Protein 3HCZ (pdb70)

Foldseek 3Di:
DPADDFQAFADKDWQFLVGHTDIPQNDAFQKEKEKEAELVVDLPDPQVLVLLVVCVVCCVVGYAYQHEYEDADNDSVVVSCVVSVSRPGGDDYPPVPPDDCCVRHNDDDDIFIFMAGRRRGTHGGRDGSVCVVVSVVVVVVVVVVD

Radius of gyration: 14.66 Å; Cα contacts (8 Å, |Δi|>4): 241; chains: 1; bounding box: 46×28×31 Å

CATH classification: 3.40.30.10

Secondary structure (DSSP, 8-state):
-PPP-TTSBPPP----TTS----GGG---SEEEEEEE-GGG-TT-SHHHHHHHHHHHHGGGTEEEEEEE--SSSHHHHHHHHHHT-TTSEEEE-TT----HHHHH---SS-EEEEE-TT-BEEEES--GGGHHHHHHHHHHHHHH-

Solvent-accessible surface area: 8266 Å² total

Nearest PDB structures (foldseek):
  3hcz-assembly1_A  TM=1.005E+00  e=5.837E-32  Cytophaga hutchinsonii ATCC 33406
  4grf-assembly1_A  TM=8.588E-01  e=5.097E-11  Phocaeicola vulgatus ATCC 8482
  2lrn-assembly1_A  TM=8.569E-01  e=1.538E-09  Bacteroides sp. 4_3_47FAA
  5um7-assembly2_B  TM=7.933E-01  e=2.932E-08  Streptococcus gordonii str. Challis substr. CH1
  5um7-assembly1_A  TM=7.538E-01  e=1.239E-07  Streptococcus gordonii str. Challis substr. CH1

Structure (mmCIF, N/CA/C/O backbone):
data_3HCZ
#
_entry.id   3HCZ
#
_cell.length_a   55.011
_cell.length_b   55.011
_cell.length_c   126.072
_cell.angle_alpha   90.00
_cell.angle_beta   90.00
_cell.angle_gamma   90.00
#
_symmetry.space_group_name_H-M   'P 41 21 2'
#
loop_
_entity.id
_entity.type
_entity.pdbx_description
1 polymer 'Possible thiol-disulfide isomerase'
2 non-polymer 'SULFATE ION'
3 non-polymer 'FORMIC ACID'
4 water water
#
loop_
_atom_site.group_PDB
_atom_site.id
_atom_site.type_symbol
_atom_site.label_atom_id
_atom_site.label_alt_id
_atom_site.label_comp_id
_atom_site.label_asym_id
_atom_site.label_entity_id
_atom_site.label_seq_id
_atom_site.pdbx_PDB_ins_code
_atom_site.Cartn_x
_atom_site.Cartn_y
_atom_site.Cartn_z
_atom_site.occupancy
_atom_site.B_iso_or_equiv
_atom_site.auth_seq_id
_atom_site.auth_comp_id
_atom_site.auth_asym_id
_atom_site.auth_atom_id
_atom_site.pdbx_PDB_model_num
ATOM 1 N N . ASN A 1 2 ? 11.374 7.730 32.588 1.00 34.92 328 ASN A N 1
ATOM 2 C CA . ASN A 1 2 ? 12.182 7.187 31.452 1.00 34.18 328 ASN A CA 1
ATOM 3 C C . ASN A 1 2 ? 13.002 8.302 30.774 1.00 33.10 328 ASN A C 1
ATOM 4 O O . ASN A 1 2 ? 12.466 9.304 30.277 1.00 33.69 328 ASN A O 1
ATOM 9 N N . ALA A 1 3 ? 14.319 8.129 30.798 1.00 31.02 329 ALA A N 1
ATOM 10 C CA . ALA A 1 3 ? 15.200 8.885 29.943 1.00 28.30 329 ALA A CA 1
ATOM 11 C C . ALA A 1 3 ? 14.974 8.337 28.507 1.00 25.94 329 ALA A C 1
ATOM 12 O O . ALA A 1 3 ? 14.665 7.136 28.326 1.00 26.17 329 ALA A O 1
ATOM 14 N N . PRO A 1 4 ? 15.079 9.221 27.486 1.00 23.04 330 PRO A N 1
ATOM 15 C CA . PRO A 1 4 ? 15.069 8.794 26.075 1.00 21.21 330 PRO A CA 1
ATOM 16 C C . PRO A 1 4 ? 16.252 7.855 25.781 1.00 19.62 330 PRO A C 1
ATOM 17 O O . PRO A 1 4 ? 17.266 7.933 26.455 1.00 20.61 330 PRO A O 1
ATOM 21 N N . LEU A 1 5 ? 16.130 7.000 24.775 1.00 18.22 331 LEU A N 1
ATOM 22 C CA . LEU A 1 5 ? 17.177 6.028 24.432 1.00 17.34 331 LEU A CA 1
ATOM 23 C C . LEU A 1 5 ? 18.377 6.687 23.763 1.00 16.86 331 LEU A C 1
ATOM 24 O O . LEU A 1 5 ? 18.258 7.739 23.105 1.00 16.83 331 LEU A O 1
ATOM 29 N N . LEU A 1 6 ? 19.552 6.117 23.998 1.00 15.27 332 LEU A N 1
ATOM 30 C CA . LEU A 1 6 ? 20.800 6.710 23.511 1.00 14.46 332 LEU A CA 1
ATOM 31 C C . LEU A 1 6 ? 21.597 5.698 22.661 1.00 15.08 332 LEU A C 1
ATOM 32 O O . LEU A 1 6 ? 21.579 4.497 22.953 1.00 15.30 332 LEU A O 1
ATOM 37 N N . LEU A 1 7 ? 22.310 6.174 21.633 1.00 16.44 333 LEU A N 1
ATOM 38 C CA . LEU A 1 7 ? 23.352 5.343 20.974 1.00 17.49 333 LEU A CA 1
ATOM 39 C C . LEU A 1 7 ? 24.339 4.746 21.955 1.00 18.14 333 LEU A C 1
ATOM 40 O O . LEU A 1 7 ? 24.741 5.380 22.930 1.00 17.33 333 LEU A O 1
ATOM 45 N N . GLY A 1 8 ? 24.747 3.520 21.703 1.00 18.41 334 GLY A N 1
ATOM 46 C CA . GLY A 1 8 ? 25.786 2.944 22.537 1.00 19.41 334 GLY A CA 1
ATOM 47 C C . GLY A 1 8 ? 25.330 2.372 23.865 1.00 19.34 334 GLY A C 1
ATOM 48 O O . GLY A 1 8 ? 26.157 1.888 24.625 1.00 20.62 334 GLY A O 1
ATOM 49 N N . LYS A 1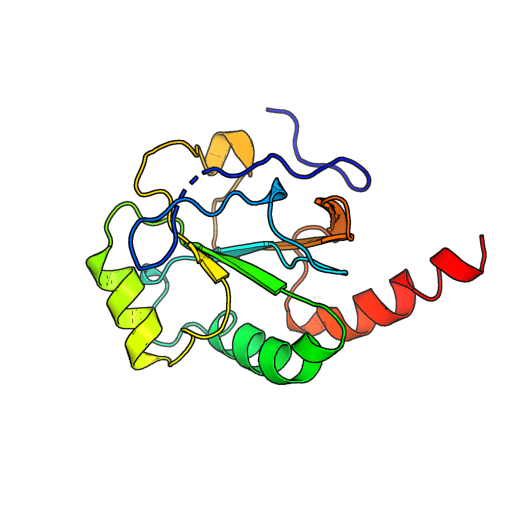 9 ? 24.027 2.411 24.130 1.00 19.00 335 LYS A N 1
ATOM 50 C CA . LYS A 1 9 ? 23.421 1.767 25.305 1.00 18.85 335 LYS A CA 1
ATOM 51 C C . LYS A 1 9 ? 22.680 0.542 24.823 1.00 19.05 335 LYS A C 1
ATOM 52 O O . LYS A 1 9 ? 22.234 0.520 23.660 1.00 19.19 335 LYS A O 1
ATOM 58 N N . LYS A 1 10 ? 22.569 -0.478 25.680 1.00 18.89 336 LYS A N 1
ATOM 59 C CA . LYS A 1 10 ? 21.802 -1.697 25.327 1.00 19.44 336 LYS A CA 1
ATOM 60 C C . LYS A 1 10 ? 20.321 -1.314 25.250 1.00 19.92 336 LYS A C 1
ATOM 61 O O . LYS A 1 10 ? 19.819 -0.580 26.124 1.00 19.65 336 LYS A O 1
ATOM 67 N N . ALA A 1 11 ? 19.635 -1.737 24.183 1.00 18.62 337 ALA A N 1
ATOM 68 C CA . ALA A 1 11 ? 18.207 -1.460 24.032 1.00 18.24 337 ALA A CA 1
ATOM 69 C C . ALA A 1 11 ? 17.503 -2.166 25.197 1.00 17.20 337 ALA A C 1
ATOM 70 O O . ALA A 1 11 ? 17.957 -3.241 25.616 1.00 19.06 337 ALA A O 1
ATOM 72 N N . PRO A 1 12 ? 16.423 -1.565 25.748 1.00 16.33 338 PRO A N 1
ATOM 73 C CA . PRO A 1 12 ? 15.681 -2.286 26.801 1.00 15.94 338 PRO A CA 1
ATOM 74 C C . PRO A 1 12 ? 15.217 -3.670 26.331 1.00 16.02 338 PRO A C 1
ATOM 75 O O . PRO A 1 12 ? 14.749 -3.810 25.185 1.00 15.43 338 PRO A O 1
ATOM 79 N N . ASN A 1 13 ? 15.301 -4.672 27.201 1.00 15.90 339 ASN A N 1
ATOM 80 C CA . ASN A 1 13 ? 14.869 -6.031 26.807 1.00 16.36 339 ASN A CA 1
ATOM 81 C C . ASN A 1 13 ? 13.345 -5.990 26.589 1.00 15.55 339 ASN A C 1
ATOM 82 O O . ASN A 1 13 ? 12.644 -5.133 27.129 1.00 15.19 339 ASN A O 1
ATOM 87 N N . LEU A 1 14 ? 12.855 -6.905 25.761 1.00 14.98 340 LEU A N 1
ATOM 88 C CA . LEU A 1 14 ? 11.409 -7.051 25.475 1.00 13.91 340 LEU A CA 1
ATOM 89 C C . LEU A 1 14 ? 11.048 -8.513 25.733 1.00 14.05 340 LEU A C 1
ATOM 90 O O . LEU A 1 14 ? 11.711 -9.423 25.234 1.00 13.94 340 LEU A O 1
ATOM 95 N N . TYR A 1 15 ? 9.996 -8.727 26.512 1.00 14.27 341 TYR A N 1
ATOM 96 C CA . TYR A 1 15 ? 9.590 -10.083 26.899 1.00 15.06 341 TYR A CA 1
ATOM 97 C C . TYR A 1 15 ? 8.336 -10.442 26.117 1.00 15.28 341 TYR A C 1
ATOM 98 O O . TYR A 1 15 ? 7.299 -10.814 26.692 1.00 15.51 341 TYR A O 1
ATOM 115 N N . THR A 1 17 ? 6.038 -12.248 22.751 1.00 14.17 343 THR A N 1
ATOM 116 C CA . THR A 1 17 ? 5.748 -13.625 22.383 1.00 14.76 343 THR A CA 1
ATOM 117 C C . THR A 1 17 ? 5.550 -13.734 20.877 1.00 14.66 343 THR A C 1
ATOM 118 O O . THR A 1 17 ? 5.050 -12.800 20.247 1.00 14.79 343 THR A O 1
ATOM 122 N N . ASP A 1 18 ? 5.905 -14.892 20.310 1.00 14.60 344 ASP A N 1
ATOM 123 C CA . ASP A 1 18 ? 5.807 -15.096 18.853 1.00 14.01 344 ASP A CA 1
ATOM 124 C C . ASP A 1 18 ? 4.356 -15.442 18.442 1.00 13.85 344 ASP A C 1
ATOM 125 O O . ASP A 1 18 ? 3.440 -15.345 19.268 1.00 13.45 344 ASP A O 1
ATOM 130 N N . THR A 1 19 ? 4.148 -15.805 17.178 1.00 13.86 345 THR A N 1
ATOM 131 C CA . THR A 1 19 ? 2.794 -16.047 16.642 1.00 13.44 345 THR A CA 1
ATOM 132 C C . THR A 1 19 ? 2.145 -17.292 17.246 1.00 13.90 345 THR A C 1
ATOM 133 O O . THR A 1 19 ? 0.946 -17.520 17.061 1.00 13.69 345 THR A O 1
ATOM 137 N N . THR A 1 20 ? 2.903 -18.084 17.993 1.00 13.19 346 THR A N 1
ATOM 138 C CA . THR A 1 20 ? 2.287 -19.190 18.746 1.00 13.70 346 THR A CA 1
ATOM 139 C C . THR A 1 20 ? 2.052 -18.810 20.189 1.00 13.63 346 THR A C 1
ATOM 140 O O . THR A 1 20 ? 1.600 -19.632 20.959 1.00 14.56 346 THR A O 1
ATOM 144 N N . GLY A 1 21 ? 2.351 -17.564 20.563 1.00 13.83 347 GLY A N 1
ATOM 145 C CA . GLY A 1 21 ? 2.210 -17.197 21.971 1.00 14.06 347 GLY A CA 1
ATOM 146 C C . GLY A 1 21 ? 3.364 -17.608 22.843 1.00 13.48 347 GLY A C 1
ATOM 147 O O . GLY A 1 21 ? 3.283 -17.502 24.086 1.00 13.03 347 GLY A O 1
ATOM 148 N N . THR A 1 22 ? 4.475 -18.024 22.216 1.00 12.91 348 THR A N 1
ATOM 149 C CA . THR A 1 22 ? 5.604 -18.491 22.979 1.00 13.11 348 THR A CA 1
ATOM 150 C C . THR A 1 22 ? 6.641 -17.383 23.168 1.00 13.44 348 THR A C 1
ATOM 151 O O . THR A 1 22 ? 6.934 -16.629 22.214 1.00 13.85 348 THR A O 1
ATOM 155 N N . TYR A 1 23 ? 7.207 -17.278 24.375 1.00 13.69 349 TYR A N 1
ATOM 156 C CA . TYR A 1 23 ? 8.182 -16.207 24.651 1.00 13.14 349 TYR A CA 1
ATOM 157 C C . TYR A 1 23 ? 9.359 -16.259 23.694 1.00 14.21 349 TYR A C 1
ATOM 158 O O . TYR A 1 23 ? 9.923 -17.345 23.476 1.00 13.70 349 TYR A O 1
ATOM 167 N N . ARG A 1 24 ? 9.704 -15.100 23.126 1.00 13.62 350 ARG A N 1
ATOM 168 C CA . ARG A 1 24 ? 10.958 -14.910 22.400 1.00 15.55 350 ARG A CA 1
ATOM 169 C C . ARG A 1 24 ? 11.562 -13.596 22.855 1.00 14.92 350 ARG A C 1
ATOM 170 O O . ARG A 1 24 ? 11.275 -12.537 22.280 1.00 16.40 350 ARG A O 1
ATOM 178 N N . TYR A 1 25 ? 12.339 -13.634 23.934 1.00 14.94 351 TYR A N 1
ATOM 179 C CA . TYR A 1 25 ? 12.923 -12.389 24.458 1.00 14.75 351 TYR A CA 1
ATOM 180 C C . TYR A 1 25 ? 13.894 -11.763 23.484 1.00 15.38 351 TYR A C 1
ATOM 181 O O . TYR A 1 25 ? 14.682 -12.470 22.819 1.00 16.38 351 TYR A O 1
ATOM 190 N N . LEU A 1 26 ? 13.870 -10.430 23.429 1.00 15.66 352 LEU A N 1
ATOM 191 C CA . LEU A 1 26 ? 14.799 -9.711 22.548 1.00 15.88 352 LEU A CA 1
ATOM 192 C C . LEU A 1 26 ? 16.256 -10.119 22.783 1.00 16.11 352 LEU A C 1
ATOM 193 O O . LEU A 1 26 ? 17.018 -10.387 21.814 1.00 16.87 352 LEU A O 1
ATOM 198 N N . TYR A 1 27 ? 16.654 -10.194 24.052 1.00 15.55 353 TYR A N 1
ATOM 199 C CA . TYR A 1 27 ? 18.027 -10.463 24.377 1.00 16.60 353 TYR A CA 1
ATOM 200 C C . TYR A 1 27 ? 18.471 -11.883 23.994 1.00 17.30 353 TYR A C 1
ATOM 201 O O . TYR A 1 27 ? 19.683 -12.169 23.888 1.00 17.70 353 TYR A O 1
ATOM 210 N N . ASP A 1 28 ? 17.513 -12.757 23.765 1.00 16.87 354 ASP A N 1
ATOM 211 C CA . ASP A 1 28 ? 17.815 -14.139 23.387 1.00 18.43 354 ASP A CA 1
ATOM 212 C C . ASP A 1 28 ? 17.982 -14.352 21.880 1.00 17.65 354 ASP A C 1
ATOM 213 O O . ASP A 1 28 ? 18.388 -15.452 21.446 1.00 17.59 354 ASP A O 1
ATOM 218 N N . VAL A 1 29 ? 17.727 -13.317 21.103 1.00 15.79 355 VAL A N 1
ATOM 219 C CA . VAL A 1 29 ? 17.923 -13.354 19.669 1.00 16.91 355 VAL A CA 1
ATOM 220 C C . VAL A 1 29 ? 19.423 -13.394 19.397 1.00 17.29 355 VAL A C 1
ATOM 221 O O . VAL A 1 29 ? 20.163 -12.607 19.986 1.00 18.11 355 VAL A O 1
ATOM 225 N N . GLN A 1 30 ? 19.836 -14.317 18.547 1.00 16.47 356 GLN A N 1
ATOM 226 C CA A GLN A 1 30 ? 21.193 -14.415 18.065 0.50 17.59 356 GLN A CA 1
ATOM 227 C CA B GLN A 1 30 ? 21.234 -14.419 18.148 0.50 17.12 356 GLN A CA 1
ATOM 228 C C . GLN A 1 30 ? 21.316 -13.944 16.683 1.00 17.33 356 GLN A C 1
ATOM 229 O O . GLN A 1 30 ? 20.904 -14.616 15.794 1.00 18.06 356 GLN A O 1
ATOM 240 N N . ALA A 1 31 ? 21.958 -12.826 16.503 1.00 16.53 357 ALA A N 1
ATOM 241 C CA . ALA A 1 31 ? 22.123 -12.286 15.155 1.00 15.85 357 ALA A CA 1
ATOM 242 C C . ALA A 1 31 ? 23.218 -11.214 15.170 1.00 15.71 357 ALA A C 1
ATOM 243 O O . ALA A 1 31 ? 23.365 -10.477 16.153 1.00 15.89 357 ALA A O 1
ATOM 245 N N . LYS A 1 32 ? 23.959 -11.107 14.071 1.00 15.31 358 LYS A N 1
ATOM 246 C CA . LYS A 1 32 ? 24.984 -10.093 13.948 1.00 15.01 358 LYS A CA 1
ATOM 247 C C . LYS A 1 32 ? 24.358 -8.684 14.106 1.00 15.27 358 LYS A C 1
ATOM 248 O O . LYS A 1 32 ? 24.956 -7.787 14.758 1.00 15.28 358 LYS A O 1
ATOM 254 N N . TYR A 1 33 ? 23.168 -8.473 13.510 1.00 13.81 359 TYR A N 1
ATOM 255 C CA . TYR A 1 33 ? 22.426 -7.203 13.699 1.00 13.77 359 TYR A CA 1
ATOM 256 C C . TYR A 1 33 ? 20.994 -7.598 13.919 1.00 14.10 359 TYR A C 1
ATOM 257 O O . TYR A 1 33 ? 20.520 -8.537 13.260 1.00 13.37 359 TYR A O 1
ATOM 266 N N . THR A 1 34 ? 20.334 -6.912 14.850 1.00 14.10 360 THR A N 1
ATOM 267 C CA A THR A 1 34 ? 18.888 -7.048 15.033 0.70 14.18 360 THR A CA 1
ATOM 268 C CA B THR A 1 34 ? 18.900 -7.045 15.014 0.30 14.85 360 THR A CA 1
ATOM 269 C C . THR A 1 34 ? 18.228 -5.722 14.699 1.00 15.54 360 THR A C 1
ATOM 270 O O . THR A 1 34 ? 18.593 -4.674 15.262 1.00 15.52 360 THR A O 1
ATOM 277 N N . ILE A 1 35 ? 17.258 -5.763 13.784 1.00 14.89 361 ILE A N 1
ATOM 278 C CA A ILE A 1 35 ? 16.440 -4.612 13.479 0.50 14.74 361 ILE A CA 1
ATOM 279 C CA B ILE A 1 35 ? 16.453 -4.593 13.534 0.50 15.39 361 ILE A CA 1
ATOM 280 C C . ILE A 1 35 ? 15.226 -4.674 14.423 1.00 15.84 361 ILE A C 1
ATOM 281 O O . ILE A 1 35 ? 14.421 -5.610 14.341 1.00 16.84 361 ILE A O 1
ATOM 290 N N . LEU A 1 36 ? 15.122 -3.709 15.314 1.00 14.46 362 LEU A N 1
ATOM 291 C CA . LEU A 1 36 ? 14.019 -3.658 16.186 1.00 16.10 362 LEU A CA 1
ATOM 292 C C . LEU A 1 36 ? 12.951 -2.816 15.476 1.00 15.92 362 LEU A C 1
ATOM 293 O O . LEU A 1 36 ? 13.159 -1.628 15.224 1.00 17.04 362 LEU A O 1
ATOM 298 N N . PHE A 1 37 ? 11.806 -3.422 15.165 1.00 15.16 363 PHE A N 1
ATOM 299 C CA . PHE A 1 37 ? 10.781 -2.716 14.343 1.00 15.14 363 PHE A CA 1
ATOM 300 C C . PHE A 1 37 ? 9.389 -2.699 14.971 1.00 14.97 363 PHE A C 1
ATOM 301 O O . PHE A 1 37 ? 8.702 -3.717 14.996 1.00 14.83 363 PHE A O 1
ATOM 309 N N . PHE A 1 38 ? 8.944 -1.523 15.426 1.00 14.36 364 PHE A N 1
ATOM 310 C CA . PHE A 1 38 ? 7.646 -1.417 16.087 1.00 14.82 364 PHE A CA 1
ATOM 311 C C . PHE A 1 38 ? 6.619 -0.972 15.060 1.00 15.31 364 PHE A C 1
ATOM 312 O O . PHE A 1 38 ? 6.838 0.018 14.344 1.00 14.48 364 PHE A O 1
ATOM 320 N N . TRP A 1 39 ? 5.500 -1.689 14.993 1.00 15.21 365 TRP A N 1
ATOM 321 C CA . TRP A 1 39 ? 4.511 -1.452 13.943 1.00 15.70 365 TRP A CA 1
ATOM 322 C C . TRP A 1 39 ? 3.128 -1.842 14.429 1.00 15.23 365 TRP A C 1
ATOM 323 O O . TRP A 1 39 ? 2.961 -2.452 15.507 1.00 14.94 365 TRP A O 1
ATOM 334 N N . ASP A 1 40 ? 2.116 -1.441 13.646 1.00 14.84 366 ASP A N 1
ATOM 335 C CA . ASP A 1 40 ? 0.714 -1.602 14.030 1.00 14.15 366 ASP A CA 1
ATOM 336 C C . ASP A 1 40 ? -0.061 -1.904 12.751 1.00 14.84 366 ASP A C 1
ATOM 337 O O . ASP A 1 40 ? -0.003 -1.134 11.786 1.00 14.34 366 ASP A O 1
ATOM 342 N N . SER A 1 41 ? -0.774 -3.026 12.731 1.00 15.18 367 SER A N 1
ATOM 343 C CA . SER A 1 41 ? -1.561 -3.376 11.534 1.00 15.97 367 SER A CA 1
ATOM 344 C C . SER A 1 41 ? -2.671 -2.359 11.287 1.00 16.48 367 SER A C 1
ATOM 345 O O . SER A 1 41 ? -3.100 -2.144 10.145 1.00 16.94 367 SER A O 1
ATOM 348 N N . GLN A 1 42 ? -3.110 -1.692 12.346 1.00 17.25 368 GLN A N 1
ATOM 349 C CA . GLN A 1 42 ? -4.179 -0.706 12.193 1.00 17.61 368 GLN A CA 1
ATOM 350 C C . GLN A 1 42 ? -3.748 0.565 11.496 1.00 18.46 368 GLN A C 1
ATOM 351 O O . GLN A 1 42 ? -4.555 1.452 11.282 1.00 18.92 368 GLN A O 1
ATOM 357 N N . CYS A 1 43 ? -2.485 0.649 11.104 1.00 19.22 369 CYS A N 1
ATOM 358 C CA . CYS A 1 43 ? -2.033 1.758 10.262 1.00 20.21 369 CYS A CA 1
ATOM 359 C C . CYS A 1 43 ? -2.481 1.587 8.841 1.00 19.53 369 CYS A C 1
ATOM 360 O O . CYS A 1 43 ? -2.374 2.521 8.056 1.00 21.23 369 CYS A O 1
ATOM 363 N N . GLY A 1 44 ? -2.962 0.401 8.505 1.00 18.76 370 GLY A N 1
ATOM 364 C CA . GLY A 1 44 ? -3.647 0.152 7.228 1.00 18.99 370 GLY A CA 1
ATOM 365 C C . GLY A 1 44 ? -3.089 -1.101 6.575 1.00 18.27 370 GLY A C 1
ATOM 366 O O . GLY A 1 44 ? -1.907 -1.424 6.737 1.00 18.48 370 GLY A O 1
ATOM 367 N N . HIS A 1 45 ? -3.947 -1.792 5.830 1.00 18.31 371 HIS A N 1
ATOM 368 C CA . HIS A 1 45 ? -3.577 -2.997 5.088 1.00 19.02 371 HIS A CA 1
ATOM 369 C C . HIS A 1 45 ? -2.450 -2.726 4.057 1.00 17.85 371 HIS A C 1
ATOM 370 O O . HIS A 1 45 ? -1.607 -3.584 3.810 1.00 16.91 371 HIS A O 1
ATOM 377 N N . CYS A 1 46 ? -2.408 -1.511 3.512 1.00 17.14 372 CYS A N 1
ATOM 378 C CA . CYS A 1 46 ? -1.419 -1.154 2.486 1.00 16.71 372 CYS A CA 1
ATOM 379 C C . CYS A 1 46 ? -0.217 -0.371 2.985 1.00 16.07 372 CYS A C 1
ATOM 380 O O . CYS A 1 46 ? 0.511 0.217 2.184 1.00 14.99 372 CYS A O 1
ATOM 383 N N . GLN A 1 47 ? -0.021 -0.339 4.294 1.00 15.36 373 GLN A N 1
ATOM 384 C CA . GLN A 1 47 ? 1.075 0.458 4.840 1.00 16.25 373 GLN A CA 1
ATOM 385 C C . GLN A 1 47 ? 2.371 -0.007 4.173 1.00 16.24 373 GLN A C 1
ATOM 386 O O . GLN A 1 47 ? 2.518 -1.212 3.891 1.00 15.10 373 GLN A O 1
ATOM 392 N N . GLN A 1 48 ? 3.308 0.914 3.956 1.00 16.09 374 GLN A N 1
ATOM 393 C CA . GLN A 1 48 ? 4.458 0.597 3.103 1.00 17.35 374 GLN A CA 1
ATOM 394 C C . GLN A 1 48 ? 5.736 0.103 3.749 1.00 17.00 374 GLN A C 1
ATOM 395 O O . GLN A 1 48 ? 6.394 -0.771 3.191 1.00 17.68 374 GLN A O 1
ATOM 401 N N . GLU A 1 49 ? 6.084 0.655 4.908 1.00 16.32 375 GLU A N 1
ATOM 402 C CA A GLU A 1 49 ? 7.362 0.373 5.539 0.50 16.57 375 GLU A CA 1
ATOM 403 C CA B GLU A 1 49 ? 7.380 0.380 5.508 0.50 16.91 375 GLU A CA 1
ATOM 404 C C . GLU A 1 49 ? 7.481 -1.105 5.876 1.00 16.94 375 GLU A C 1
ATOM 405 O O . GLU A 1 49 ? 8.539 -1.727 5.661 1.00 17.20 375 GLU A O 1
ATOM 416 N N . THR A 1 50 ? 6.388 -1.680 6.395 1.00 15.65 376 THR A N 1
ATOM 417 C CA . THR A 1 50 ? 6.445 -3.074 6.862 1.00 16.41 376 THR A CA 1
ATOM 418 C C . THR A 1 50 ? 6.829 -4.074 5.730 1.00 16.00 376 THR A C 1
ATOM 419 O O . THR A 1 50 ? 7.836 -4.809 5.867 1.00 16.86 376 THR A O 1
ATOM 423 N N . PRO A 1 51 ? 6.066 -4.103 4.612 1.00 16.01 377 PRO A N 1
ATOM 424 C CA . PRO A 1 51 ? 6.411 -5.089 3.597 1.00 16.01 377 PRO A CA 1
ATOM 425 C C . PRO A 1 51 ? 7.720 -4.754 2.880 1.00 15.95 377 PRO A C 1
ATOM 426 O O . PRO A 1 51 ? 8.416 -5.667 2.425 1.00 16.18 377 PRO A O 1
ATOM 430 N N . LYS A 1 52 ? 8.041 -3.473 2.746 1.00 15.65 378 LYS A N 1
ATOM 431 C CA . LYS A 1 52 ? 9.292 -3.107 2.126 1.00 16.48 378 LYS A CA 1
ATOM 432 C C . LYS A 1 52 ? 10.503 -3.515 2.971 1.00 15.76 378 LYS A C 1
ATOM 433 O O . LYS A 1 52 ? 11.531 -3.906 2.429 1.00 16.09 378 LYS A O 1
ATOM 439 N N . LEU A 1 53 ? 10.389 -3.379 4.293 1.00 15.56 379 LEU A N 1
ATOM 440 C CA . LEU A 1 53 ? 11.433 -3.858 5.200 1.00 15.19 379 LEU A CA 1
ATOM 441 C C . LEU A 1 53 ? 11.528 -5.378 5.050 1.00 15.36 379 LEU A C 1
ATOM 442 O O . LEU A 1 53 ? 12.618 -5.946 5.102 1.00 14.73 379 LEU A O 1
ATOM 447 N N . TYR A 1 54 ? 10.383 -6.032 4.867 1.00 14.75 380 TYR A N 1
ATOM 448 C CA . TYR A 1 54 ? 10.395 -7.503 4.716 1.00 15.22 380 TYR A CA 1
ATOM 449 C C . TYR A 1 54 ? 11.154 -7.885 3.453 1.00 16.12 380 TYR A C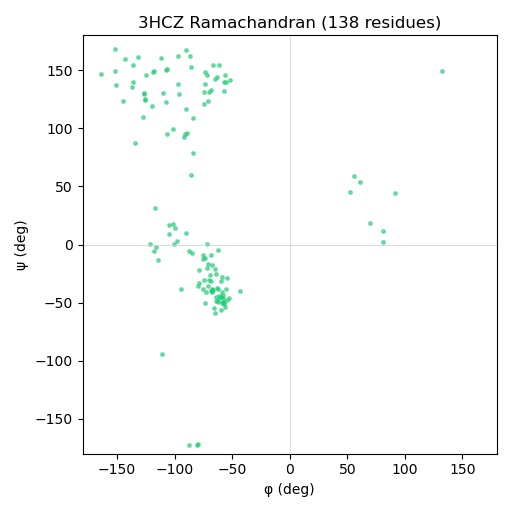 1
ATOM 450 O O . TYR A 1 54 ? 11.995 -8.776 3.497 1.00 16.39 380 TYR A O 1
ATOM 459 N N . ASP A 1 55 ? 10.883 -7.188 2.343 1.00 16.87 381 ASP A N 1
ATOM 460 C CA . ASP A 1 55 ? 11.590 -7.424 1.102 1.00 17.85 381 ASP A CA 1
ATOM 461 C C . ASP A 1 55 ? 13.078 -7.197 1.281 1.00 17.49 381 ASP A C 1
ATOM 462 O O . ASP A 1 55 ? 13.874 -7.991 0.801 1.00 17.84 381 ASP A O 1
ATOM 467 N N . TRP A 1 56 ? 13.435 -6.100 1.952 1.00 17.43 382 TRP A N 1
ATOM 468 C CA . TRP A 1 56 ? 14.844 -5.793 2.266 1.00 17.46 382 TRP A CA 1
ATOM 469 C C . TRP A 1 56 ? 15.485 -6.931 3.095 1.00 17.31 382 TRP A C 1
ATOM 470 O O . TRP A 1 56 ? 16.603 -7.347 2.819 1.00 16.08 382 TRP A O 1
ATOM 481 N N . TRP A 1 57 ? 14.761 -7.396 4.119 1.00 16.38 383 TRP A N 1
ATOM 482 C CA . TRP A 1 57 ? 15.217 -8.449 5.001 1.00 16.27 383 TRP A CA 1
ATOM 483 C C . TRP A 1 57 ? 15.456 -9.755 4.233 1.00 16.46 383 TRP A C 1
ATOM 484 O O . TRP A 1 57 ? 16.476 -10.441 4.443 1.00 16.21 383 TRP A O 1
ATOM 495 N N . LEU A 1 58 ? 14.530 -10.109 3.343 1.00 16.45 384 LEU A N 1
ATOM 496 C CA . LEU A 1 58 ? 14.722 -11.301 2.539 1.00 17.30 384 LEU A CA 1
ATOM 497 C C . LEU A 1 58 ? 16.059 -11.233 1.792 1.00 18.48 384 LEU A C 1
ATOM 498 O O . LEU A 1 58 ? 16.742 -12.249 1.678 1.00 18.81 384 LEU A O 1
ATOM 503 N N . LYS A 1 59 ? 16.431 -10.043 1.305 1.00 19.22 385 LYS A N 1
ATOM 504 C CA . LYS A 1 59 ? 17.661 -9.856 0.516 1.00 21.08 385 LYS A CA 1
ATOM 505 C C . LYS A 1 59 ? 18.939 -9.783 1.356 1.00 21.48 385 LYS A C 1
ATOM 506 O O . LYS A 1 59 ? 20.043 -10.026 0.852 1.00 21.06 385 LYS A O 1
ATOM 512 N N . ASN A 1 60 ? 18.790 -9.442 2.629 1.00 21.64 386 ASN A N 1
ATOM 513 C CA . ASN A 1 60 ? 19.941 -9.146 3.466 1.00 22.40 386 ASN A CA 1
ATOM 514 C C . ASN A 1 60 ? 20.108 -10.089 4.654 1.00 23.08 386 ASN A C 1
ATOM 515 O O . ASN A 1 60 ? 21.115 -10.015 5.364 1.00 23.92 386 ASN A O 1
ATOM 520 N N . ARG A 1 61 ? 19.154 -10.985 4.880 1.00 22.51 387 ARG A N 1
ATOM 521 C CA . ARG A 1 61 ? 19.157 -11.711 6.129 1.00 22.38 387 ARG A CA 1
ATOM 522 C C . ARG A 1 61 ? 20.314 -12.674 6.221 1.00 23.01 387 ARG A C 1
ATOM 523 O O . ARG A 1 61 ? 20.741 -13.015 7.321 1.00 22.04 387 ARG A O 1
ATOM 531 N N . ALA A 1 62 ? 20.816 -13.126 5.080 1.00 24.06 388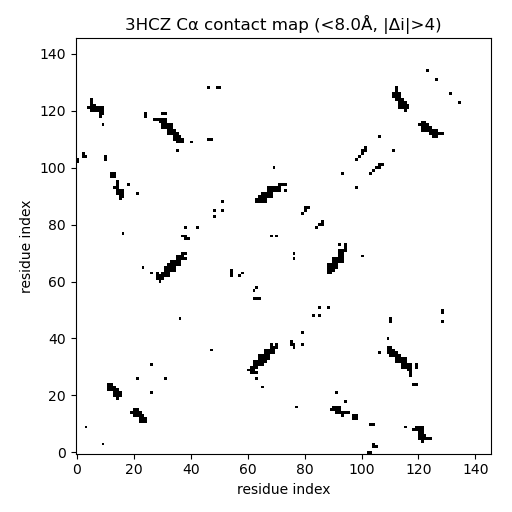 ALA A N 1
ATOM 532 C CA . ALA A 1 62 ? 21.912 -14.094 5.109 1.00 25.05 388 ALA A CA 1
ATOM 533 C C . ALA A 1 62 ? 23.246 -13.438 5.578 1.00 25.84 388 ALA A C 1
ATOM 534 O O . ALA A 1 62 ? 24.191 -14.153 5.962 1.00 26.91 388 ALA A O 1
ATOM 536 N N . LYS A 1 63 ? 23.297 -12.098 5.537 1.00 26.17 389 LYS A N 1
ATOM 537 C CA . LYS A 1 63 ? 24.329 -11.257 6.189 1.00 26.56 389 LYS A CA 1
ATOM 538 C C . LYS A 1 63 ? 24.355 -11.398 7.732 1.00 26.81 389 LYS A C 1
ATOM 539 O O . LYS A 1 63 ? 25.213 -10.782 8.388 1.00 27.88 389 LYS A O 1
ATOM 545 N N . GLY A 1 64 ? 23.417 -12.153 8.319 1.00 25.47 390 GLY A N 1
ATOM 546 C CA . GLY A 1 64 ? 23.311 -12.281 9.770 1.00 23.34 390 GLY A CA 1
ATOM 547 C C . GLY A 1 64 ? 22.379 -11.264 10.427 1.00 22.69 390 GLY A C 1
ATOM 548 O O . GLY A 1 64 ? 22.715 -10.712 11.479 1.00 22.74 390 GLY A O 1
ATOM 549 N N . ILE A 1 65 ? 21.196 -11.033 9.840 1.00 20.23 391 ILE A N 1
ATOM 550 C CA . ILE A 1 65 ? 20.290 -9.957 10.320 1.00 18.57 391 ILE A CA 1
ATOM 551 C C . ILE A 1 65 ? 18.929 -10.533 10.618 1.00 17.40 391 ILE A C 1
ATOM 552 O O . ILE A 1 65 ? 18.353 -11.209 9.769 1.00 17.33 391 ILE A O 1
ATOM 557 N N . GLN A 1 66 ? 18.450 -10.341 11.842 1.00 15.54 392 GLN A N 1
ATOM 558 C CA . GLN A 1 66 ? 17.069 -10.692 12.178 1.00 15.63 392 GLN A CA 1
ATOM 559 C C . GLN A 1 66 ? 16.247 -9.400 12.344 1.00 15.20 392 GLN A C 1
ATOM 560 O O . GLN A 1 66 ? 16.797 -8.359 12.770 1.00 15.13 392 GLN A O 1
ATOM 566 N N . VAL A 1 67 ? 14.948 -9.460 12.040 1.00 14.31 393 VAL A N 1
ATOM 567 C CA . VAL A 1 67 ? 14.029 -8.373 12.419 1.00 14.28 393 VAL A CA 1
ATOM 568 C C . VAL A 1 67 ? 13.145 -8.881 13.574 1.00 15.35 393 VAL A C 1
ATOM 569 O O . VAL A 1 67 ? 12.487 -9.931 13.464 1.00 15.59 393 VAL A O 1
ATOM 573 N N . TYR A 1 68 ? 13.210 -8.143 14.683 1.00 14.85 394 TYR A N 1
ATOM 574 C CA . TYR A 1 68 ? 12.360 -8.380 15.841 1.00 14.05 394 TYR A CA 1
ATOM 575 C C . TYR A 1 68 ? 11.190 -7.463 15.557 1.00 14.77 394 TYR A C 1
ATOM 576 O O . TYR A 1 68 ? 11.241 -6.236 15.869 1.00 14.18 394 TYR A O 1
ATOM 585 N N . ALA A 1 69 ? 10.156 -8.021 14.889 1.00 15.19 395 ALA A N 1
ATOM 586 C CA . ALA A 1 69 ? 9.069 -7.210 14.385 1.00 16.35 395 ALA A CA 1
ATOM 587 C C . ALA A 1 69 ? 8.031 -7.137 15.516 1.00 17.42 395 ALA A C 1
ATOM 588 O O . ALA A 1 69 ? 7.238 -8.074 15.715 1.00 17.90 395 ALA A O 1
ATOM 590 N N . ALA A 1 70 ? 8.120 -6.061 16.286 1.00 16.92 396 ALA A N 1
ATOM 591 C CA . ALA A 1 70 ? 7.360 -5.904 17.552 1.00 15.50 396 ALA A CA 1
ATOM 592 C C . ALA A 1 70 ? 6.024 -5.204 17.244 1.00 15.81 396 ALA A C 1
ATOM 593 O O . ALA A 1 70 ? 5.945 -3.975 17.154 1.00 15.10 396 ALA A O 1
ATOM 595 N N . ASN A 1 71 ? 4.976 -6.003 17.061 1.00 14.72 397 ASN A N 1
ATOM 596 C CA . ASN A 1 71 ? 3.681 -5.438 16.852 1.00 15.36 397 ASN A CA 1
ATOM 597 C C . ASN A 1 71 ? 3.148 -4.897 18.196 1.00 15.00 397 ASN A C 1
ATOM 598 O O . ASN A 1 71 ? 3.258 -5.580 19.217 1.00 15.91 397 ASN A O 1
ATOM 603 N N . ILE A 1 72 ? 2.643 -3.653 18.196 1.00 14.22 398 ILE A N 1
ATOM 604 C CA . ILE A 1 72 ? 2.253 -2.975 19.441 1.00 12.93 398 ILE A CA 1
ATOM 605 C C . ILE A 1 72 ? 0.802 -3.199 19.875 1.00 12.47 398 ILE A C 1
ATOM 606 O O . ILE A 1 72 ? 0.329 -2.545 20.819 1.00 13.02 398 ILE A O 1
ATOM 611 N N . GLU A 1 73 ? 0.079 -4.124 19.236 1.00 12.84 399 GLU A N 1
ATOM 612 C CA . GLU A 1 73 ? -1.387 -4.186 19.436 1.00 13.27 399 GLU A CA 1
ATOM 613 C C . GLU A 1 73 ? -1.709 -5.037 20.636 1.00 13.65 399 GLU A C 1
ATOM 614 O O . GLU A 1 73 ? -0.874 -5.834 21.054 1.00 13.33 399 GLU A O 1
ATOM 620 N N . ARG A 1 74 ? -2.922 -4.903 21.169 1.00 13.08 400 ARG A N 1
ATOM 621 C CA . ARG A 1 74 ? -3.297 -5.616 22.388 1.00 13.71 400 ARG A CA 1
ATOM 622 C C . ARG A 1 74 ? -4.225 -6.797 22.150 1.00 14.54 400 ARG A C 1
ATOM 623 O O . ARG A 1 74 ? -4.792 -7.338 23.108 1.00 13.49 400 ARG A O 1
ATOM 631 N N . LYS A 1 75 ? -4.425 -7.148 20.877 1.00 14.81 401 LYS A N 1
ATOM 632 C CA . LYS A 1 75 ? -5.183 -8.339 20.462 1.00 16.17 401 LYS A CA 1
ATOM 633 C C . LYS A 1 75 ? -4.420 -9.043 19.336 1.00 16.40 401 LYS A C 1
ATOM 634 O O . LYS A 1 75 ? -3.624 -8.417 18.629 1.00 16.65 401 LYS A O 1
ATOM 640 N N . ASP A 1 76 ? -4.638 -10.343 19.185 1.00 16.87 402 ASP A N 1
ATOM 641 C CA . ASP A 1 76 ? -3.971 -11.118 18.135 1.00 16.71 402 ASP A CA 1
ATOM 642 C C . ASP A 1 76 ? -4.571 -10.975 16.721 1.00 16.96 402 ASP A C 1
ATOM 643 O O . ASP A 1 76 ? -3.862 -11.101 15.728 1.00 16.09 402 ASP A O 1
ATOM 648 N N . GLU A 1 77 ? -5.887 -10.786 16.621 1.00 15.86 403 GLU A N 1
ATOM 649 C CA . GLU A 1 77 ? -6.568 -11.085 15.381 1.00 16.76 403 GLU A CA 1
ATOM 650 C C . GLU A 1 77 ? -6.038 -10.373 14.142 1.00 16.00 403 GLU A C 1
ATOM 651 O O . GLU A 1 77 ? -5.756 -11.033 13.118 1.00 14.37 403 GLU A O 1
ATOM 657 N N . GLU A 1 78 ? -5.960 -9.038 14.222 1.00 14.48 404 GLU A N 1
ATOM 658 C CA . GLU A 1 78 ? -5.560 -8.221 13.074 1.00 15.51 404 GLU A CA 1
ATOM 659 C C . GLU A 1 78 ? -4.067 -8.374 12.751 1.00 15.02 404 GLU A C 1
AT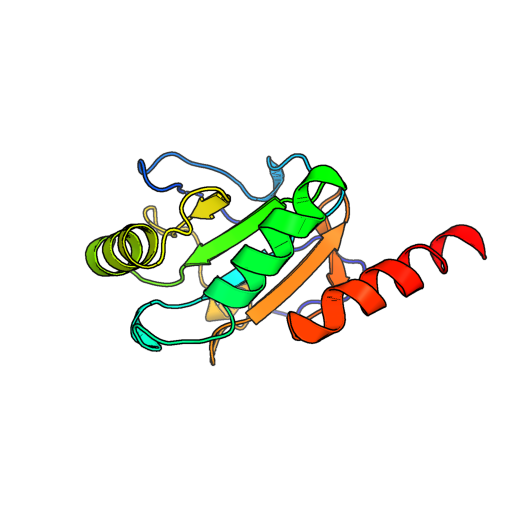OM 660 O O . GLU A 1 78 ? -3.659 -8.341 11.577 1.00 14.98 404 GLU A O 1
ATOM 666 N N . TRP A 1 79 ? -3.271 -8.526 13.808 1.00 14.39 405 TRP A N 1
ATOM 667 C CA . TRP A 1 79 ? -1.853 -8.794 13.667 1.00 14.45 405 TRP A CA 1
ATOM 668 C C . TRP A 1 79 ? -1.629 -10.066 12.824 1.00 14.85 405 TRP A C 1
ATOM 669 O O . TRP A 1 79 ? -0.870 -10.057 11.841 1.00 14.79 405 TRP A O 1
ATOM 680 N N . LEU A 1 80 ? -2.299 -11.151 13.200 1.00 15.78 406 LEU A N 1
ATOM 681 C CA . LEU A 1 80 ? -2.108 -12.422 12.496 1.00 16.07 406 LEU A CA 1
ATOM 682 C C . LEU A 1 80 ? -2.646 -12.345 11.062 1.00 16.60 406 LEU A C 1
ATOM 683 O O . LEU A 1 80 ? -2.001 -12.870 10.124 1.00 16.63 406 LEU A O 1
ATOM 688 N N . LYS A 1 81 ? -3.802 -11.695 10.895 1.00 15.65 407 LYS A N 1
ATOM 689 C CA . LYS A 1 81 ? -4.374 -11.485 9.565 1.00 17.15 407 LYS A CA 1
ATOM 690 C C . LYS A 1 81 ? -3.412 -10.728 8.642 1.00 16.55 407 LYS A C 1
ATOM 691 O O . LYS A 1 81 ? -3.248 -11.060 7.461 1.00 16.37 407 LYS A O 1
ATOM 697 N N . PHE A 1 82 ? -2.781 -9.703 9.177 1.00 16.18 408 PHE A N 1
ATOM 698 C CA . PHE A 1 82 ? -1.805 -8.969 8.393 1.00 15.94 408 PHE A CA 1
ATOM 699 C C . PHE A 1 82 ? -0.619 -9.875 8.031 1.00 15.32 408 PHE A C 1
ATOM 700 O O . PHE A 1 82 ? -0.194 -9.891 6.871 1.00 15.09 408 PHE A O 1
ATOM 708 N N . ILE A 1 83 ? -0.073 -10.592 9.017 1.00 13.94 409 ILE A N 1
ATOM 709 C CA . ILE A 1 83 ? 1.092 -11.474 8.736 1.00 15.01 409 ILE A CA 1
ATOM 710 C C . ILE A 1 83 ? 0.801 -12.449 7.595 1.00 15.64 409 ILE A C 1
ATOM 711 O O . ILE A 1 83 ? 1.596 -12.555 6.646 1.00 15.93 409 ILE A O 1
ATOM 716 N N . ARG A 1 84 ? -0.353 -13.106 7.668 1.00 16.73 410 ARG A N 1
ATOM 717 C CA . ARG A 1 84 ? -0.787 -14.058 6.658 1.00 18.55 410 ARG A CA 1
ATOM 718 C C . ARG A 1 84 ? -0.999 -13.443 5.257 1.00 19.25 410 ARG A C 1
ATOM 719 O O . ARG A 1 84 ? -0.498 -13.976 4.231 1.00 19.62 410 ARG A O 1
ATOM 727 N N . SER A 1 85 ? -1.735 -12.339 5.205 1.00 18.98 411 SER A N 1
ATOM 728 C CA . SER A 1 85 ? -2.119 -11.782 3.924 1.00 18.23 411 SER A CA 1
ATOM 729 C C . SER A 1 85 ? -0.967 -11.064 3.232 1.00 17.69 411 SER A C 1
ATOM 730 O O . SER A 1 85 ? -0.815 -11.159 2.020 1.00 16.11 411 SER A O 1
ATOM 733 N N . LYS A 1 86 ? -0.144 -10.362 4.000 1.00 16.39 412 LYS A N 1
ATOM 734 C CA . LYS A 1 86 ? 1.020 -9.723 3.428 1.00 16.72 412 LYS A CA 1
ATOM 735 C C . LYS A 1 86 ? 2.215 -10.680 3.327 1.00 16.60 412 LYS A C 1
ATOM 736 O O . LYS A 1 86 ? 3.239 -10.320 2.751 1.00 16.06 412 LYS A O 1
ATOM 742 N N . LYS A 1 87 ? 2.098 -11.884 3.898 1.00 16.13 413 LYS A N 1
ATOM 743 C CA . LYS A 1 87 ? 3.143 -12.920 3.764 1.00 15.76 413 LYS A CA 1
ATOM 744 C C . LYS A 1 87 ? 4.471 -12.466 4.339 1.00 16.05 413 LYS A C 1
ATOM 745 O O . LYS A 1 87 ? 5.524 -12.466 3.670 1.00 16.32 413 LYS A O 1
ATOM 751 N N . ILE A 1 88 ? 4.422 -12.037 5.601 1.00 15.14 414 ILE A N 1
ATOM 752 C CA . ILE A 1 88 ? 5.636 -11.588 6.305 1.00 14.90 414 ILE A CA 1
ATOM 753 C C . ILE A 1 88 ? 5.910 -12.489 7.503 1.00 14.05 414 ILE A C 1
ATOM 754 O O . ILE A 1 88 ? 6.446 -12.059 8.515 1.00 15.00 414 ILE A O 1
ATOM 759 N N . GLY A 1 89 ? 5.541 -13.762 7.375 1.00 14.88 415 GLY A N 1
ATOM 760 C CA . GLY A 1 89 ? 5.722 -14.677 8.506 1.00 14.47 415 GLY A CA 1
ATOM 761 C C . GLY A 1 89 ? 7.155 -15.158 8.770 1.00 15.76 415 GLY A C 1
ATOM 762 O O . GLY A 1 89 ? 7.395 -15.791 9.821 1.00 15.09 415 GLY A O 1
ATOM 763 N N . GLY A 1 90 ? 8.099 -14.872 7.858 1.00 14.15 416 GLY A N 1
ATOM 764 C CA . GLY A 1 90 ? 9.423 -15.507 7.950 1.00 14.39 416 GLY A CA 1
ATOM 765 C C . GLY A 1 90 ? 10.323 -14.952 9.050 1.00 14.76 416 GLY A C 1
ATOM 766 O O . GLY A 1 90 ? 11.175 -15.692 9.612 1.00 13.83 416 GLY A O 1
ATOM 767 N N . TRP A 1 91 ? 10.169 -13.665 9.367 1.00 13.46 417 TRP A N 1
ATOM 768 C CA . TRP A 1 91 ? 11.027 -13.059 10.383 1.00 13.79 417 TRP A CA 1
ATOM 769 C C . TRP A 1 91 ? 10.457 -13.231 11.782 1.00 14.09 417 TRP A C 1
ATOM 770 O O . TRP A 1 91 ? 9.448 -13.921 11.948 1.00 14.86 417 TRP A O 1
ATOM 781 N N . LEU A 1 92 ? 11.063 -12.590 12.783 1.00 13.49 418 LEU A N 1
ATOM 782 C CA . LEU A 1 92 ? 10.570 -12.754 14.177 1.00 14.09 418 LEU A CA 1
ATOM 783 C C . LEU A 1 92 ? 9.404 -11.822 14.545 1.00 14.23 418 LEU A C 1
ATOM 784 O O . LEU A 1 92 ? 9.593 -10.781 15.202 1.00 14.54 418 LEU A O 1
ATOM 789 N N . ASN A 1 93 ? 8.197 -12.192 14.096 1.00 15.00 419 ASN A N 1
ATOM 790 C CA . ASN A 1 93 ? 6.995 -11.484 14.535 1.00 14.27 419 ASN A CA 1
ATOM 791 C C . ASN A 1 93 ? 6.675 -11.774 15.995 1.00 13.99 419 ASN A C 1
ATOM 792 O O . ASN A 1 93 ? 6.529 -12.952 16.379 1.00 13.30 419 ASN A O 1
ATOM 797 N N . VAL A 1 94 ? 6.586 -10.721 16.786 1.00 13.17 420 VAL A N 1
ATOM 798 C CA . VAL A 1 94 ? 6.176 -10.835 18.175 1.00 13.35 420 VAL A CA 1
ATOM 799 C C . VAL A 1 94 ? 5.101 -9.801 18.532 1.00 13.87 420 VAL A C 1
ATOM 800 O O . VAL A 1 94 ? 4.915 -8.798 17.811 1.00 13.12 420 VAL A O 1
ATOM 804 N N . ARG A 1 95 ? 4.398 -10.076 19.635 1.00 13.54 421 ARG A N 1
ATOM 805 C CA . ARG A 1 95 ? 3.411 -9.143 20.170 1.00 13.33 421 ARG A CA 1
ATOM 806 C C . ARG A 1 95 ? 3.530 -9.247 21.689 1.00 14.00 421 ARG A C 1
ATOM 807 O O . ARG A 1 95 ? 4.008 -10.276 22.199 1.00 15.45 421 ARG A O 1
ATOM 815 N N . ASP A 1 96 ? 3.060 -8.235 22.419 1.00 14.08 422 ASP A N 1
ATOM 816 C CA . ASP A 1 96 ? 3.090 -8.260 23.884 1.00 12.96 422 ASP A CA 1
ATOM 817 C C . ASP A 1 96 ? 1.907 -8.958 24.539 1.00 13.90 422 ASP A C 1
ATOM 818 O O . ASP A 1 96 ? 1.190 -8.377 25.366 1.00 14.89 422 ASP A O 1
ATOM 823 N N . SER A 1 97 ? 1.731 -10.243 24.218 1.00 14.80 423 SER A N 1
ATOM 824 C CA . SER A 1 97 ? 0.540 -10.963 24.616 1.00 15.79 423 SER A CA 1
ATOM 825 C C . SER A 1 97 ? 0.534 -11.239 26.118 1.00 16.86 423 SER A C 1
ATOM 826 O O . SER A 1 97 ? -0.519 -11.524 26.693 1.00 15.97 423 SER A O 1
ATOM 829 N N . LYS A 1 98 ? 1.705 -11.193 26.748 1.00 17.40 424 LYS A N 1
ATOM 830 C CA . LYS A 1 98 ? 1.746 -11.408 28.197 1.00 18.56 424 LYS A CA 1
ATOM 831 C C . LYS A 1 98 ? 1.952 -10.128 28.993 1.00 19.24 424 LYS A C 1
ATOM 832 O O . LYS A 1 98 ? 2.303 -10.187 30.190 1.00 19.12 424 LYS A O 1
ATOM 838 N N . ASN A 1 99 ? 1.728 -8.989 28.345 1.00 18.71 425 ASN A N 1
ATOM 839 C CA . ASN A 1 99 ? 1.677 -7.711 29.028 1.00 20.49 425 ASN A CA 1
ATOM 840 C C . ASN A 1 99 ? 2.915 -7.346 29.852 1.00 19.92 425 ASN A C 1
ATOM 841 O O . ASN A 1 99 ? 2.821 -7.133 31.082 1.00 19.46 425 ASN A O 1
ATOM 846 N N . HIS A 1 100 ? 4.066 -7.289 29.197 1.00 17.99 426 HIS A N 1
ATOM 847 C CA . HIS A 1 100 ? 5.289 -6.940 29.894 1.00 17.28 426 HIS A CA 1
ATOM 848 C C . HIS A 1 100 ? 5.851 -5.640 29.369 1.00 18.45 426 HIS A C 1
ATOM 849 O O . HIS A 1 100 ? 6.884 -5.184 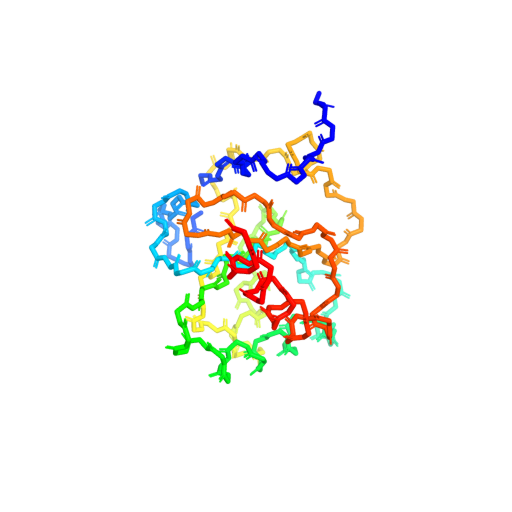29.841 1.00 17.54 426 HIS A O 1
ATOM 856 N N . THR A 1 101 ? 5.201 -5.054 28.372 1.00 18.14 427 THR A N 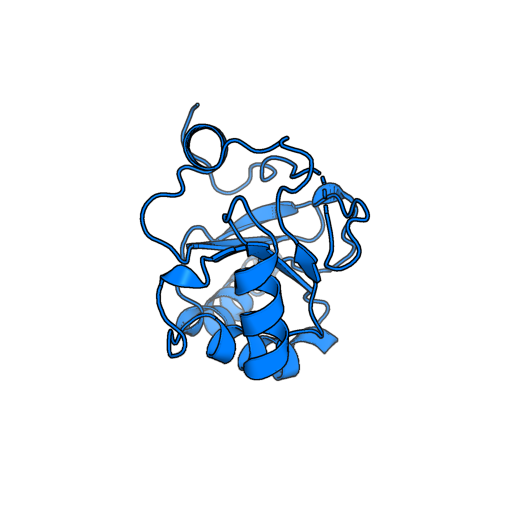1
ATOM 857 C CA . THR A 1 101 ? 5.850 -3.940 27.697 1.00 20.78 427 THR A CA 1
ATOM 858 C C . THR A 1 101 ? 5.010 -2.706 27.672 1.00 19.45 427 THR A C 1
ATOM 859 O O . THR A 1 101 ? 3.861 -2.682 27.217 1.00 18.54 427 THR A O 1
ATOM 863 N N . ASP A 1 102 ? 5.597 -1.654 28.164 1.00 20.36 428 ASP A N 1
ATOM 864 C CA . ASP A 1 102 ? 4.952 -0.385 28.141 1.00 19.72 428 ASP A CA 1
ATOM 865 C C . ASP A 1 102 ? 5.566 0.399 26.977 1.00 19.28 428 ASP A C 1
ATOM 866 O O . ASP A 1 102 ? 6.674 0.903 27.150 1.00 17.46 428 ASP A O 1
ATOM 871 N N . PHE A 1 103 ? 4.921 0.465 25.796 1.00 18.19 429 PHE A N 1
ATOM 872 C CA . PHE A 1 103 ? 5.642 0.971 24.595 1.00 18.81 429 PHE A CA 1
ATOM 873 C C . PHE A 1 103 ? 5.956 2.463 24.686 1.00 19.80 429 PHE A C 1
ATOM 874 O O . PHE A 1 103 ? 6.976 2.940 24.164 1.00 20.17 429 PHE A O 1
ATOM 882 N N . LYS A 1 104 ? 5.084 3.181 25.367 1.00 20.96 430 LYS A N 1
ATOM 883 C CA . LYS A 1 104 ? 5.306 4.597 25.619 1.00 23.20 430 LYS A CA 1
ATOM 884 C C . LYS A 1 104 ? 6.374 4.908 26.652 1.00 23.04 430 LYS A C 1
ATOM 885 O O . LYS A 1 104 ? 7.280 5.684 26.372 1.00 24.66 430 LYS A O 1
ATOM 891 N N . ILE A 1 105 ? 6.314 4.294 27.829 1.00 23.89 431 ILE A N 1
ATOM 892 C CA . ILE A 1 105 ? 7.364 4.549 28.823 1.00 24.17 431 ILE A CA 1
ATOM 893 C C . ILE A 1 105 ? 8.713 4.011 28.327 1.00 24.32 431 ILE A C 1
ATOM 894 O O . ILE A 1 105 ? 9.691 4.748 28.260 1.00 24.07 431 ILE A O 1
ATOM 899 N N . THR A 1 106 ? 8.763 2.732 27.971 1.00 22.41 432 THR A N 1
ATOM 900 C CA . THR A 1 106 ? 10.044 2.095 27.691 1.00 21.75 432 THR A CA 1
ATOM 901 C C . THR A 1 106 ? 10.709 2.527 26.358 1.00 21.84 432 THR A C 1
ATOM 902 O O . THR A 1 106 ? 11.925 2.730 26.307 1.00 21.33 432 THR A O 1
ATOM 906 N N . TYR A 1 107 ? 9.930 2.670 25.293 1.00 22.23 433 TYR A N 1
ATOM 907 C CA . TYR A 1 107 ? 10.482 2.898 23.944 1.00 22.63 433 TYR A CA 1
ATOM 908 C C . TYR A 1 107 ? 10.010 4.179 23.273 1.00 23.76 433 TYR A C 1
ATOM 909 O O . TYR A 1 107 ? 10.420 4.476 22.138 1.00 24.31 433 TYR A O 1
ATOM 918 N N . ASP A 1 108 ? 9.176 4.954 23.967 1.00 24.58 434 ASP A N 1
ATOM 919 C CA . ASP A 1 108 ? 8.619 6.196 23.405 1.00 25.29 434 ASP A CA 1
ATOM 920 C C . ASP A 1 108 ? 7.948 6.027 22.044 1.00 24.96 434 ASP A C 1
ATOM 921 O O . ASP A 1 108 ? 8.157 6.838 21.130 1.00 23.08 434 ASP A O 1
ATOM 926 N N . ILE A 1 109 ? 7.129 4.977 21.921 1.00 23.89 435 ILE A N 1
ATOM 927 C CA . ILE A 1 109 ? 6.397 4.713 20.680 1.00 24.41 435 ILE A CA 1
ATOM 928 C C . ILE A 1 109 ? 5.094 5.524 20.616 1.00 25.58 435 ILE A C 1
ATOM 929 O O . ILE A 1 109 ? 4.152 5.245 21.368 1.00 25.81 435 ILE A O 1
ATOM 934 N N . TYR A 1 110 ? 5.057 6.532 19.743 1.00 25.70 436 TYR A N 1
ATOM 935 C CA . TYR A 1 110 ? 3.799 7.244 19.416 1.00 27.24 436 TYR A CA 1
ATOM 936 C C . TYR A 1 110 ? 3.368 6.927 17.988 1.00 26.70 436 TYR A C 1
ATOM 937 O O . TYR A 1 110 ? 2.750 5.883 17.749 1.00 28.04 436 TYR A O 1
ATOM 946 N N . ALA A 1 111 ? 3.734 7.755 17.017 1.00 25.16 437 ALA A N 1
ATOM 947 C CA . ALA A 1 111 ? 3.542 7.328 15.642 1.00 23.82 437 ALA A CA 1
ATOM 948 C C . ALA A 1 111 ? 4.287 5.982 15.396 1.00 22.27 437 ALA A C 1
ATOM 949 O O . ALA A 1 111 ? 5.399 5.775 15.897 1.00 21.94 437 ALA A O 1
ATOM 951 N N . THR A 1 112 ? 3.664 5.075 14.653 1.00 20.46 438 THR A N 1
ATOM 952 C CA . THR A 1 112 ? 4.371 3.881 14.144 1.00 19.53 438 THR A CA 1
ATOM 953 C C . THR A 1 112 ? 4.483 4.036 12.619 1.00 19.58 438 THR A C 1
ATOM 954 O O . THR A 1 112 ? 3.718 4.828 12.028 1.00 18.51 438 THR A O 1
ATOM 958 N N . PRO A 1 113 ? 5.426 3.302 11.966 1.00 19.32 439 PRO A N 1
ATOM 959 C CA . PRO A 1 113 ? 6.311 2.325 12.596 1.00 17.66 439 PRO A CA 1
ATOM 960 C C . PRO A 1 113 ? 7.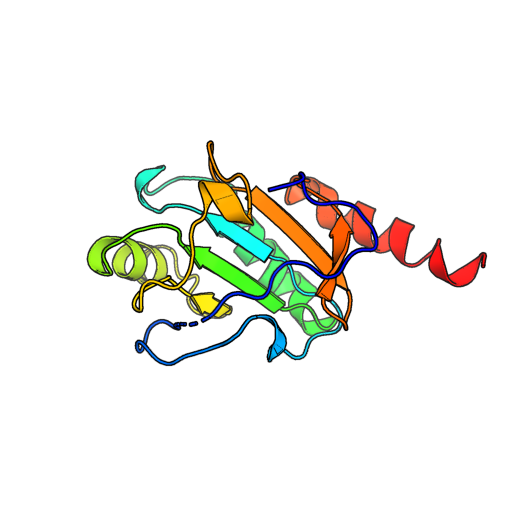574 3.035 13.048 1.00 18.52 439 PRO A C 1
ATOM 961 O O . PRO A 1 113 ? 7.783 4.214 12.663 1.00 17.47 439 PRO A O 1
ATOM 965 N N . VAL A 1 114 ? 8.377 2.365 13.870 1.00 17.08 440 VAL A N 1
ATOM 966 C CA . VAL A 1 114 ? 9.606 2.936 14.404 1.00 17.52 440 VAL A CA 1
ATOM 967 C C . VAL A 1 114 ? 10.700 1.861 14.318 1.00 17.05 440 VAL A C 1
ATOM 968 O O . VAL A 1 114 ? 10.460 0.720 14.707 1.00 17.30 440 VAL A O 1
ATOM 972 N N . LEU A 1 115 ? 11.902 2.234 13.873 1.00 16.50 441 LEU A N 1
ATOM 973 C CA . LEU A 1 115 ? 12.965 1.248 13.620 1.00 16.51 441 LEU A CA 1
ATOM 974 C C . LEU A 1 115 ? 14.274 1.606 14.370 1.00 15.82 441 LEU A C 1
ATOM 975 O O . LEU A 1 115 ? 14.741 2.777 14.319 1.00 15.79 441 LEU A O 1
ATOM 980 N N . TYR A 1 116 ? 14.839 0.636 15.077 1.00 13.82 442 TYR A N 1
ATOM 981 C CA . TYR A 1 116 ? 16.182 0.764 15.665 1.00 14.66 442 TYR A CA 1
ATOM 982 C C . TYR A 1 116 ? 17.073 -0.292 15.075 1.00 14.63 442 TYR A C 1
ATOM 983 O O . TYR A 1 116 ? 16.596 -1.371 14.757 1.00 16.87 442 TYR A O 1
ATOM 992 N N . VAL A 1 117 ? 18.370 -0.020 14.931 1.00 13.37 443 VAL A N 1
ATOM 993 C CA . VAL A 1 117 ? 19.294 -1.059 14.533 1.00 13.61 443 VAL A CA 1
ATOM 994 C C . VAL A 1 117 ? 20.148 -1.338 15.767 1.00 13.14 443 VAL A C 1
ATOM 995 O O . VAL A 1 117 ? 20.686 -0.416 16.405 1.00 12.18 443 VAL A O 1
ATOM 999 N N . LEU A 1 118 ? 20.273 -2.619 16.101 1.00 13.01 444 LEU A N 1
ATOM 1000 C CA . LEU A 1 118 ? 21.082 -3.028 17.255 1.00 13.78 444 LEU A CA 1
ATOM 1001 C C . LEU A 1 118 ? 22.228 -3.903 16.766 1.00 14.30 444 LEU A C 1
ATOM 1002 O O . LEU A 1 118 ? 22.056 -4.672 15.816 1.00 14.55 444 LEU A O 1
ATOM 1007 N N . ASP A 1 119 ? 23.348 -3.844 17.468 1.00 14.22 445 ASP A N 1
ATOM 1008 C CA . ASP A 1 119 ? 24.469 -4.745 17.145 1.00 15.45 445 ASP A CA 1
ATOM 1009 C C . ASP A 1 119 ? 24.293 -6.177 17.722 1.00 15.26 445 ASP A C 1
ATOM 1010 O O . ASP A 1 119 ? 23.206 -6.538 18.247 1.00 15.79 445 ASP A O 1
ATOM 1015 N N . LYS A 1 120 ? 25.346 -7.003 17.621 1.00 15.88 446 LYS A N 1
ATOM 1016 C CA . LYS A 1 120 ? 25.230 -8.394 18.085 1.00 16.79 446 LYS A CA 1
ATOM 1017 C C . LYS A 1 120 ? 24.863 -8.498 19.574 1.00 16.98 446 LYS A C 1
ATOM 1018 O O . LYS A 1 120 ? 24.207 -9.471 19.971 1.00 17.86 446 LYS A O 1
ATOM 1024 N N . ASN A 1 121 ? 25.252 -7.493 20.367 1.00 16.62 447 ASN A N 1
ATOM 1025 C CA . ASN A 1 121 ? 24.962 -7.485 21.811 1.00 16.52 447 ASN A CA 1
ATOM 1026 C C . ASN A 1 121 ? 23.788 -6.580 22.200 1.00 16.61 447 ASN A C 1
ATOM 1027 O O . ASN A 1 121 ? 23.631 -6.208 23.388 1.00 16.56 447 ASN A O 1
ATOM 1032 N N . LYS A 1 122 ? 22.973 -6.230 21.202 1.00 14.33 448 LYS A N 1
ATOM 1033 C CA . LYS A 1 122 ? 21.729 -5.442 21.385 1.00 15.25 448 LYS A CA 1
ATOM 1034 C C . LYS A 1 122 ? 22.015 -4.001 21.763 1.00 15.30 448 LYS A C 1
ATOM 1035 O O . LYS A 1 122 ? 21.103 -3.294 22.230 1.00 16.83 448 LYS A O 1
ATOM 1041 N N . VAL A 1 123 ? 23.248 -3.557 21.499 1.00 14.13 449 VAL A N 1
ATOM 1042 C CA . VAL A 1 123 ? 23.574 -2.120 21.649 1.00 13.28 449 VAL A CA 1
ATOM 1043 C C . VAL A 1 123 ? 22.967 -1.301 20.510 1.00 13.74 449 VAL A C 1
ATOM 1044 O O . VAL A 1 123 ? 23.002 -1.692 19.330 1.00 12.82 449 VAL A O 1
ATOM 1048 N N . ILE A 1 124 ? 22.416 -0.140 20.853 1.00 13.30 450 ILE A N 1
ATOM 1049 C CA . ILE A 1 124 ? 21.757 0.664 19.858 1.00 13.97 450 ILE A CA 1
ATOM 1050 C C . ILE A 1 124 ? 22.811 1.322 18.969 1.00 14.02 450 ILE A C 1
ATOM 1051 O O . ILE A 1 124 ? 23.658 2.118 19.464 1.00 14.44 450 ILE A O 1
ATOM 1056 N N . ILE A 1 125 ? 22.741 1.046 17.666 1.00 12.95 451 ILE A N 1
ATOM 1057 C CA . ILE A 1 125 ? 23.727 1.668 16.721 1.00 13.74 451 ILE A CA 1
ATOM 1058 C C . ILE A 1 125 ? 23.083 2.641 15.707 1.00 13.76 451 ILE A C 1
ATOM 1059 O O . ILE A 1 125 ? 23.782 3.448 15.090 1.00 13.64 451 ILE A O 1
ATOM 1064 N N . ALA A 1 126 ? 21.760 2.607 15.613 1.00 13.97 452 ALA A N 1
ATOM 1065 C CA . ALA A 1 126 ? 20.980 3.536 14.814 1.00 15.49 452 ALA A CA 1
ATOM 1066 C C . ALA A 1 126 ? 19.583 3.705 15.448 1.00 15.87 452 ALA A C 1
ATOM 1067 O O . ALA A 1 126 ? 18.986 2.744 15.930 1.00 16.93 452 ALA A O 1
ATOM 1069 N N . LYS A 1 127 ? 19.099 4.945 15.512 1.00 16.47 453 LYS A N 1
ATOM 1070 C CA . LYS A 1 127 ? 17.810 5.235 16.178 1.00 17.34 453 LYS A CA 1
ATOM 1071 C C . LYS A 1 127 ? 16.808 5.847 15.204 1.00 15.96 453 LYS A C 1
ATOM 1072 O O . LYS A 1 127 ? 17.068 6.900 14.658 1.00 14.87 453 LYS A O 1
ATOM 1078 N N . ARG A 1 128 ? 15.675 5.170 14.998 1.00 15.38 454 ARG A N 1
ATOM 1079 C CA A ARG A 1 128 ? 14.530 5.773 14.317 0.50 15.65 454 ARG A CA 1
ATOM 1080 C CA B ARG A 1 128 ? 14.530 5.770 14.328 0.50 15.63 454 ARG A CA 1
ATOM 1081 C C . ARG A 1 128 ? 14.871 6.246 12.906 1.00 15.66 454 ARG A C 1
ATOM 1082 O O . ARG A 1 128 ? 14.480 7.357 12.481 1.00 15.24 454 ARG A O 1
ATOM 1097 N N . ILE A 1 129 ? 15.612 5.419 12.181 1.00 15.07 455 ILE A N 1
ATOM 1098 C CA . ILE A 1 129 ? 15.984 5.726 10.792 1.00 15.66 455 ILE A CA 1
ATOM 1099 C C . ILE A 1 129 ? 15.008 5.007 9.854 1.00 17.22 455 ILE A C 1
ATOM 1100 O O . ILE A 1 129 ? 14.299 4.083 10.277 1.00 18.78 455 ILE A O 1
ATOM 1105 N N . GLY A 1 130 ? 14.929 5.418 8.601 1.00 19.05 456 GLY A N 1
ATOM 1106 C CA . GLY A 1 130 ? 13.931 4.775 7.725 1.00 20.70 456 GLY A CA 1
ATOM 1107 C C . GLY A 1 130 ? 14.544 3.524 7.143 1.00 21.27 456 GLY A C 1
ATOM 1108 O O . GLY A 1 130 ? 15.770 3.472 6.935 1.00 21.78 456 GLY A O 1
ATOM 1109 N N . TYR A 1 131 ? 13.718 2.535 6.807 1.00 21.06 457 TYR A N 1
ATOM 1110 C CA . TYR A 1 131 ? 14.256 1.317 6.157 1.00 21.38 457 TYR A CA 1
ATOM 1111 C C . TYR A 1 131 ? 15.080 1.656 4.885 1.00 20.31 457 TYR A C 1
ATOM 1112 O O . TYR A 1 131 ? 16.025 0.947 4.544 1.00 20.71 457 TYR A O 1
ATOM 1121 N N . GLU A 1 132 ? 14.749 2.756 4.203 1.00 19.92 458 GLU A N 1
ATOM 1122 C CA . GLU A 1 132 ? 15.400 3.060 2.948 1.00 19.86 458 GLU A CA 1
ATOM 1123 C C . GLU A 1 132 ? 16.830 3.540 3.170 1.00 18.77 458 GLU A C 1
ATOM 1124 O O . GLU A 1 132 ? 17.596 3.620 2.218 1.00 17.55 458 GLU A O 1
ATOM 1130 N N . ASN A 1 133 ? 17.184 3.842 4.425 1.00 17.44 459 ASN A N 1
ATOM 1131 C CA . ASN A 1 133 ? 18.550 4.244 4.769 1.00 18.28 459 ASN A CA 1
ATOM 1132 C C . ASN A 1 133 ? 19.412 3.143 5.396 1.00 17.88 459 ASN A C 1
ATOM 1133 O O . ASN A 1 133 ? 20.583 3.351 5.692 1.00 17.63 459 ASN A O 1
ATOM 1138 N N . LEU A 1 134 ? 18.840 1.955 5.551 1.00 18.79 460 LEU A N 1
ATOM 1139 C CA . LEU A 1 134 ? 19.568 0.826 6.153 1.00 19.79 460 LEU A CA 1
ATOM 1140 C C . LEU A 1 134 ? 20.856 0.366 5.446 1.00 20.26 460 LEU A C 1
ATOM 1141 O O . LEU A 1 134 ? 21.875 0.115 6.119 1.00 19.54 460 LEU A O 1
ATOM 1146 N N . ASP A 1 135 ? 20.823 0.244 4.111 1.00 20.79 461 ASP A N 1
ATOM 1147 C CA . ASP A 1 135 ? 21.981 -0.279 3.389 1.00 21.40 461 ASP A CA 1
ATOM 1148 C C . ASP A 1 135 ? 23.136 0.654 3.617 1.00 21.28 461 ASP A C 1
ATOM 1149 O O . ASP A 1 135 ? 24.247 0.226 3.965 1.00 20.86 461 ASP A O 1
ATOM 1154 N N . ASP A 1 136 ? 22.880 1.951 3.445 1.00 21.11 462 ASP A N 1
ATOM 1155 C CA . ASP A 1 136 ? 23.933 2.908 3.654 1.00 20.99 462 ASP A CA 1
ATOM 1156 C C . ASP A 1 136 ? 24.398 3.035 5.069 1.00 19.85 462 ASP A C 1
ATOM 1157 O O . ASP A 1 136 ? 25.596 3.186 5.306 1.00 20.75 462 ASP A O 1
ATOM 1162 N N . PHE A 1 137 ? 23.459 2.975 6.004 1.00 19.06 463 PHE A N 1
ATOM 1163 C CA . PHE A 1 137 ? 23.841 2.967 7.390 1.00 17.88 463 PHE A CA 1
ATOM 1164 C C . PHE A 1 137 ? 24.790 1.775 7.679 1.00 18.06 463 PHE A C 1
ATOM 1165 O O . PHE A 1 137 ? 25.833 1.978 8.288 1.00 16.86 463 PHE A O 1
ATOM 1173 N N . LEU A 1 138 ? 24.435 0.553 7.258 1.00 18.46 464 LEU A N 1
ATOM 1174 C CA . LEU A 1 138 ? 25.318 -0.604 7.556 1.00 19.46 464 LEU A CA 1
ATOM 1175 C C . LEU A 1 138 ? 26.711 -0.478 6.921 1.00 20.14 464 LEU A C 1
ATOM 1176 O O . LEU A 1 138 ? 27.722 -0.839 7.561 1.00 21.11 464 LEU A O 1
ATOM 1181 N N . VAL A 1 139 ? 26.783 0.045 5.693 1.00 20.58 465 VAL A N 1
ATOM 1182 C CA . VAL A 1 139 ? 28.105 0.257 5.065 1.00 20.78 465 VAL A CA 1
ATOM 1183 C C . VAL A 1 139 ? 28.969 1.178 5.903 1.00 21.46 465 VAL A C 1
ATOM 1184 O O . VAL A 1 139 ? 30.114 0.837 6.207 1.00 21.15 465 VAL A O 1
ATOM 1188 N N . GLN A 1 140 ? 28.428 2.329 6.296 1.00 21.51 466 GLN A N 1
ATOM 1189 C CA . GLN A 1 140 ? 29.226 3.346 6.990 1.00 22.07 466 GLN A CA 1
ATOM 1190 C C . GLN A 1 140 ? 29.620 2.864 8.378 1.00 21.58 466 GLN A C 1
ATOM 1191 O O . GLN A 1 140 ? 30.754 3.086 8.826 1.00 20.86 466 GLN A O 1
ATOM 1197 N N . TYR A 1 141 ? 28.676 2.201 9.046 1.00 21.10 467 TYR A N 1
ATOM 1198 C CA . TYR A 1 141 ? 28.900 1.633 10.384 1.00 20.49 467 TYR A CA 1
ATOM 1199 C C . TYR A 1 141 ? 30.083 0.669 10.356 1.00 21.44 467 TYR A C 1
ATOM 1200 O O . TYR A 1 141 ? 31.022 0.793 11.168 1.00 21.93 467 TYR A O 1
ATOM 1209 N N . GLU A 1 142 ? 30.075 -0.250 9.399 1.00 21.23 468 GLU A N 1
ATOM 1210 C CA . GLU A 1 142 ? 31.156 -1.223 9.352 1.00 22.72 468 GLU A CA 1
ATOM 1211 C C . GLU A 1 142 ? 32.500 -0.568 9.025 1.00 23.68 468 GLU A C 1
ATOM 1212 O O . GLU A 1 142 ? 33.506 -0.912 9.651 1.00 23.94 468 GLU A O 1
ATOM 1218 N N . LYS A 1 143 ? 32.510 0.410 8.117 1.00 24.49 469 LYS A N 1
ATOM 1219 C CA A LYS A 1 143 ? 33.736 1.149 7.828 0.50 25.27 469 LYS A CA 1
ATOM 1220 C CA B LYS A 1 143 ? 33.736 1.153 7.831 0.50 25.29 469 LYS A CA 1
ATOM 1221 C C . LYS A 1 143 ? 34.264 1.804 9.109 1.00 26.35 469 LYS A C 1
ATOM 1222 O O . LYS A 1 143 ? 35.480 1.823 9.350 1.00 25.93 469 LYS A O 1
ATOM 1233 N N . SER A 1 144 ? 33.349 2.323 9.930 1.00 27.69 470 SER A N 1
ATOM 1234 C CA . SER A 1 144 ? 33.688 2.995 11.196 1.00 30.41 470 SER A CA 1
ATOM 1235 C C . SER A 1 144 ? 34.330 2.089 12.258 1.00 32.47 470 SER A C 1
ATOM 1236 O O . SER A 1 144 ? 35.053 2.568 13.129 1.00 32.94 470 SER A O 1
ATOM 1239 N N . LEU A 1 145 ? 34.143 0.799 12.142 1.00 34.93 471 LEU A N 1
ATOM 1240 C CA . LEU A 1 145 ? 34.718 -0.129 13.087 1.00 37.29 471 LEU A CA 1
ATOM 1241 C C . LEU A 1 145 ? 36.166 -0.344 12.743 1.00 39.92 471 LEU A C 1
ATOM 1242 O O . LEU A 1 145 ? 36.993 -0.572 13.585 1.00 39.66 471 LEU A O 1
ATOM 1247 N N . LYS A 1 146 ? 36.431 -0.335 11.460 1.00 43.23 472 LYS A N 1
ATOM 1248 C CA . LYS A 1 146 ? 37.770 -0.530 10.959 1.00 46.93 472 LYS A CA 1
ATOM 1249 C C . LYS A 1 146 ? 38.696 0.614 11.374 1.00 49.34 472 LYS A C 1
ATOM 1250 O O . LYS A 1 146 ? 39.690 0.377 12.070 1.00 49.50 472 LYS A O 1
ATOM 1256 N N . THR A 1 147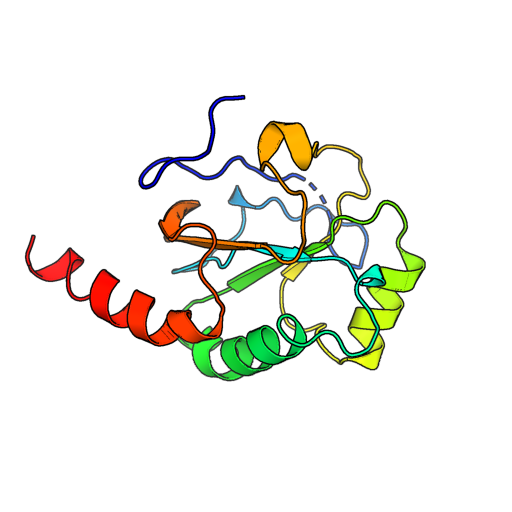 ? 38.347 1.844 10.979 1.00 52.57 473 THR A N 1
ATOM 1257 C CA . THR A 1 147 ? 39.199 3.034 11.214 1.00 55.73 473 THR A CA 1
ATOM 1258 C C . THR A 1 147 ? 39.792 3.063 12.621 1.00 57.64 473 THR A C 1
ATOM 1259 O O . THR A 1 147 ? 40.972 3.425 12.800 1.00 57.96 473 THR A O 1
ATOM 1263 N N . LYS A 1 148 ? 38.965 2.667 13.598 1.00 60.05 474 LYS A N 1
ATOM 1264 C CA . LYS A 1 148 ? 39.371 2.578 15.009 1.00 62.02 474 LYS A CA 1
ATOM 1265 C C . LYS A 1 148 ? 38.712 1.387 15.727 1.00 62.53 474 LYS A C 1
ATOM 1266 O O . LYS A 1 148 ? 39.211 0.918 16.765 1.00 63.60 474 LYS A O 1
#

B-factor: mean 21.04, std 9.73, range [9.5, 80.47]

Sequence (146 aa):
NAPLLLGKKAPNLYTDTTGTYRYLYDVQQAKYTTIILFFWDSQCGHCQQEETPKLYDWWLKNRAKGIQVYAANIERKDEEWLKFIRSKKIGGWLNVRDSKNHTDFKITYDIYATPVLYVLDKNKVIIAKRRIGYENLDDFLVQYEKKSLKTK